Protein AF-A0A1M6T830-F1 (afdb_monomer)

Radius of gyration: 20.54 Å; Cα contacts (8 Å, |Δi|>4): 65; chains: 1; bounding box: 66×22×55 Å

Sequence (99 aa):
MTGQNEGMPLDYSPLALQLVDALLELGTPAHIANAFARVPRHRFLPRIFRGEDRTRYDRDTDPAAWLAAAYTDQPSPPRPTTEALAGWACPPPPPAPPR

Nearest PDB structures (foldseek):
  1tfe-assembly1_A-2  TM=5.498E-01  e=2.548E+00  Thermus thermophilus

Mean predicted aligned error: 15.02 Å

Foldseek 3Di:
DDDPPDDDPPPFDPLLVVQLVVCVVVVHPNVVSVVSSVDQLLVVDDQWAAAPVRDIDHCVPCVPVNSNSSSDPDDGPPDPDPPPDDDPDDPPDDDDDDD

Organism: NCBI:txid758803

Structure (mmCIF, N/CA/C/O backbone):
data_AF-A0A1M6T830-F1
#
_entry.id   AF-A0A1M6T830-F1
#
loop_
_atom_site.group_PDB
_atom_site.id
_atom_site.type_symbol
_atom_site.label_atom_id
_atom_site.label_alt_id
_atom_site.label_comp_id
_atom_site.label_asym_id
_atom_site.label_entity_id
_atom_site.label_seq_id
_atom_site.pdbx_PDB_ins_code
_atom_site.Cartn_x
_atom_site.Cartn_y
_atom_site.Cartn_z
_atom_site.occupancy
_atom_site.B_iso_or_equiv
_atom_site.auth_seq_id
_atom_site.auth_comp_id
_atom_site.auth_asym_id
_atom_site.auth_atom_id
_atom_site.pdbx_PDB_model_num
ATOM 1 N N . MET A 1 1 ? -14.533 2.298 32.149 1.00 35.31 1 MET A N 1
ATOM 2 C CA . MET A 1 1 ? -14.401 1.007 31.441 1.00 35.31 1 MET A CA 1
ATOM 3 C C . MET A 1 1 ? -13.480 1.246 30.259 1.00 35.31 1 MET A C 1
ATOM 5 O O . MET A 1 1 ? -13.935 1.679 29.212 1.00 35.31 1 MET A O 1
ATOM 9 N N . THR A 1 2 ? -12.176 1.098 30.479 1.00 37.53 2 THR A N 1
ATOM 10 C CA . THR A 1 2 ? -11.138 1.420 29.493 1.00 37.53 2 THR A CA 1
ATOM 11 C C . THR A 1 2 ? -10.646 0.095 28.936 1.00 37.53 2 THR A C 1
ATOM 13 O O . THR A 1 2 ? -10.007 -0.669 29.655 1.00 37.53 2 THR A O 1
ATOM 16 N N . GLY A 1 3 ? -11.043 -0.222 27.703 1.00 40.91 3 GLY A N 1
ATOM 17 C CA . GLY A 1 3 ? -10.615 -1.431 27.010 1.00 40.91 3 GLY A CA 1
ATOM 18 C C . GLY A 1 3 ? -9.115 -1.375 26.767 1.00 40.91 3 GLY A C 1
ATOM 19 O O . GLY A 1 3 ? -8.649 -0.652 25.889 1.00 40.91 3 GLY A O 1
ATOM 20 N N . GLN A 1 4 ? -8.376 -2.122 27.578 1.00 44.31 4 GLN A N 1
ATOM 21 C CA . GLN A 1 4 ? -6.990 -2.472 27.334 1.00 44.31 4 GLN A CA 1
ATOM 22 C C . GLN A 1 4 ? -6.972 -3.360 26.087 1.00 44.31 4 GLN A C 1
ATOM 24 O O . GLN A 1 4 ? -7.262 -4.546 26.175 1.00 44.31 4 GLN A O 1
ATOM 29 N N . ASN A 1 5 ? -6.709 -2.789 24.910 1.00 44.50 5 ASN A N 1
ATOM 30 C CA . ASN A 1 5 ? -6.338 -3.610 23.763 1.00 44.50 5 ASN A CA 1
ATOM 31 C C . ASN A 1 5 ? -4.874 -3.987 23.946 1.00 44.50 5 ASN A C 1
ATOM 33 O O . ASN A 1 5 ? -3.965 -3.204 23.675 1.00 44.50 5 ASN A O 1
ATOM 37 N N . GLU A 1 6 ? -4.727 -5.176 24.519 1.00 48.59 6 GLU A N 1
ATOM 38 C CA . GLU A 1 6 ? -3.513 -5.938 24.737 1.00 48.59 6 GLU A CA 1
ATOM 39 C C . GLU A 1 6 ? -2.487 -5.753 23.621 1.00 48.59 6 GLU A C 1
ATOM 41 O O . GLU A 1 6 ? -2.776 -5.873 22.426 1.00 48.59 6 GLU A O 1
ATOM 46 N N . GLY A 1 7 ? -1.260 -5.487 24.063 1.00 44.47 7 GLY A N 1
ATOM 47 C CA . GLY A 1 7 ? -0.083 -5.516 23.226 1.00 44.47 7 GLY A CA 1
ATOM 48 C C . GLY A 1 7 ? 0.059 -6.887 22.584 1.00 44.47 7 GLY A C 1
ATOM 49 O O . GLY A 1 7 ? 0.361 -7.878 23.240 1.00 44.47 7 GLY A O 1
ATOM 50 N N . MET A 1 8 ? -0.116 -6.921 21.275 1.00 44.50 8 MET A N 1
ATOM 51 C CA . MET A 1 8 ? 0.494 -7.936 20.440 1.00 44.50 8 MET A CA 1
ATOM 52 C C . MET A 1 8 ? 1.600 -7.203 19.677 1.00 44.50 8 MET A C 1
ATOM 54 O O . MET A 1 8 ? 1.279 -6.244 18.968 1.00 44.50 8 MET A O 1
ATOM 58 N N . PRO A 1 9 ? 2.885 -7.586 19.820 1.00 49.66 9 PRO A N 1
ATOM 59 C CA . PRO A 1 9 ? 3.927 -7.131 18.916 1.00 49.66 9 PRO A CA 1
ATOM 60 C C . PRO A 1 9 ? 3.652 -7.836 17.594 1.00 49.66 9 PRO A C 1
ATOM 62 O O . PRO A 1 9 ? 4.110 -8.939 17.317 1.00 49.66 9 PRO A O 1
ATOM 65 N N . LEU A 1 10 ? 2.742 -7.260 16.831 1.00 53.94 10 LEU A N 1
ATOM 66 C CA . LEU A 1 10 ? 2.446 -7.743 15.511 1.00 53.94 10 LEU A CA 1
ATOM 67 C C . LEU A 1 10 ? 3.559 -7.187 14.638 1.00 53.94 10 LEU A C 1
ATOM 69 O O . LEU A 1 10 ? 3.635 -5.973 14.450 1.00 53.94 10 LEU A O 1
ATOM 73 N N . ASP A 1 11 ? 4.440 -8.074 14.173 1.00 61.00 11 ASP A N 1
ATOM 74 C CA . ASP A 1 11 ? 5.470 -7.795 13.168 1.00 61.00 11 ASP A CA 1
ATOM 75 C C . ASP A 1 11 ? 4.791 -7.400 11.850 1.00 61.00 11 ASP A C 1
ATOM 77 O O . ASP A 1 11 ? 4.713 -8.150 10.873 1.00 61.00 11 ASP A O 1
ATOM 81 N N . TYR A 1 12 ? 4.198 -6.216 11.853 1.00 68.25 12 TYR A N 1
ATOM 82 C CA . TYR A 1 12 ? 3.547 -5.621 10.715 1.00 68.25 12 TYR A CA 1
ATOM 83 C C . TYR A 1 12 ? 4.602 -4.949 9.857 1.00 68.25 12 TYR A C 1
ATOM 85 O O . TYR A 1 12 ? 5.546 -4.329 10.347 1.00 68.25 12 TYR A O 1
ATOM 93 N N . SER A 1 13 ? 4.421 -5.049 8.542 1.00 71.25 13 SER A N 1
ATOM 94 C CA . SER A 1 13 ? 5.219 -4.250 7.622 1.00 71.25 13 SER A CA 1
ATOM 95 C C . SER A 1 13 ? 5.083 -2.767 8.001 1.00 71.25 13 SER A C 1
ATOM 97 O O . SER A 1 13 ? 3.956 -2.324 8.236 1.00 71.25 13 SER A O 1
ATOM 99 N N . PRO A 1 14 ? 6.174 -1.980 8.000 1.00 79.19 14 PRO A N 1
ATOM 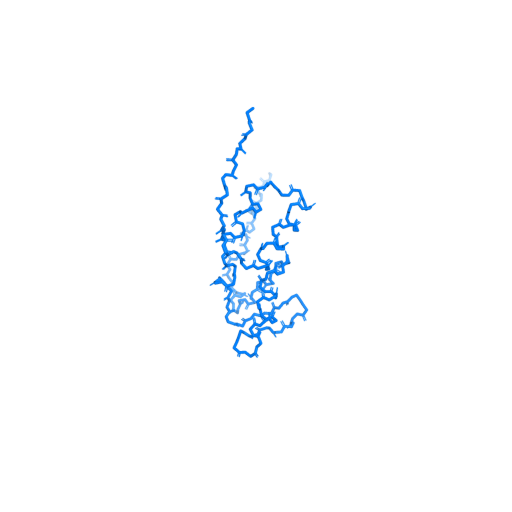100 C CA . PRO A 1 14 ? 6.105 -0.539 8.240 1.00 79.19 14 PRO A CA 1
ATOM 101 C C . PRO A 1 14 ? 5.080 0.177 7.344 1.00 79.19 14 PRO A C 1
ATOM 103 O O . PRO A 1 14 ? 4.424 1.111 7.788 1.00 79.19 14 PRO A O 1
ATOM 106 N N . LEU A 1 15 ? 4.870 -0.311 6.115 1.00 75.25 15 LEU A N 1
ATOM 107 C CA . LEU A 1 15 ? 3.853 0.207 5.189 1.00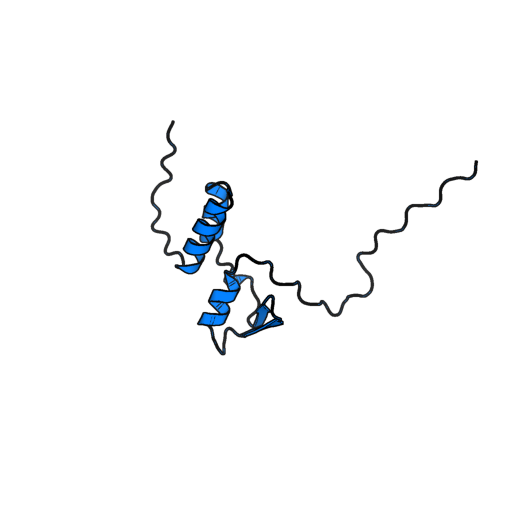 75.25 15 LEU A CA 1
ATOM 108 C C . LEU A 1 15 ? 2.417 -0.085 5.645 1.00 75.25 15 LEU A C 1
ATOM 110 O O . LEU A 1 15 ? 1.515 0.712 5.415 1.00 75.25 15 LEU A O 1
ATOM 114 N N . ALA A 1 16 ? 2.193 -1.224 6.302 1.00 76.75 16 ALA A N 1
ATOM 115 C CA . ALA A 1 16 ? 0.887 -1.558 6.855 1.00 76.75 16 ALA A CA 1
ATOM 116 C C . ALA A 1 16 ? 0.549 -0.658 8.051 1.00 76.75 16 ALA A C 1
ATOM 118 O O . ALA A 1 16 ? -0.603 -0.270 8.196 1.00 76.75 16 ALA A O 1
ATOM 119 N N . LEU A 1 17 ? 1.547 -0.293 8.863 1.00 82.50 17 LEU A N 1
ATOM 120 C CA . LEU A 1 17 ? 1.380 0.665 9.960 1.00 82.50 17 LEU A CA 1
ATOM 121 C C . LEU A 1 17 ? 1.085 2.079 9.442 1.00 82.50 17 LEU A C 1
ATOM 123 O O . LEU A 1 17 ? 0.135 2.694 9.908 1.00 82.50 17 LEU A O 1
ATOM 127 N N . GLN A 1 18 ? 1.807 2.537 8.413 1.00 82.94 18 GLN A N 1
ATOM 128 C CA . GLN A 1 18 ? 1.535 3.832 7.771 1.00 82.94 18 GLN A CA 1
ATOM 129 C C . GLN A 1 18 ? 0.099 3.930 7.232 1.00 82.94 18 GLN A C 1
ATOM 131 O O . GLN A 1 18 ? -0.544 4.965 7.378 1.00 82.94 18 GLN A O 1
ATOM 136 N N . LEU A 1 19 ? -0.431 2.843 6.660 1.00 80.44 19 LEU A N 1
ATOM 137 C CA . LEU A 1 19 ? -1.829 2.785 6.225 1.00 80.44 19 LEU A CA 1
ATOM 138 C C . LEU A 1 19 ? -2.809 2.891 7.406 1.00 80.44 19 LEU A C 1
ATOM 140 O O . LEU A 1 19 ? -3.846 3.538 7.290 1.00 80.44 19 LEU A O 1
ATOM 144 N N . VAL A 1 20 ? -2.507 2.259 8.546 1.00 84.81 20 VAL A N 1
ATOM 145 C CA . VAL A 1 20 ? -3.341 2.397 9.753 1.00 84.81 20 VAL A CA 1
ATOM 146 C C . VAL A 1 20 ? -3.370 3.844 10.226 1.00 84.81 20 VAL A C 1
ATOM 148 O O . VAL A 1 20 ? -4.457 4.351 10.499 1.00 84.81 20 VAL A O 1
ATOM 151 N N . ASP A 1 21 ? -2.216 4.509 10.276 1.00 86.88 21 ASP A N 1
ATOM 152 C CA . ASP A 1 21 ? -2.120 5.910 10.690 1.00 86.88 21 ASP A CA 1
ATOM 153 C C . ASP A 1 21 ? -2.960 6.814 9.772 1.00 86.88 21 ASP A C 1
ATOM 155 O O . ASP A 1 21 ? -3.808 7.565 10.257 1.00 86.88 21 ASP A O 1
ATOM 159 N N . ALA A 1 22 ? -2.836 6.653 8.45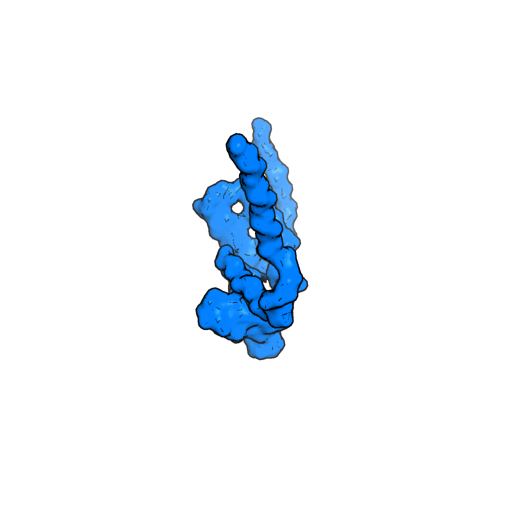0 1.00 85.31 22 ALA A N 1
ATOM 160 C CA . ALA A 1 22 ? -3.633 7.399 7.473 1.00 85.31 22 ALA A CA 1
ATOM 161 C C . ALA A 1 22 ? -5.150 7.170 7.641 1.00 85.31 22 ALA A C 1
ATOM 163 O O . ALA A 1 22 ? -5.948 8.109 7.600 1.00 85.31 22 ALA A O 1
ATOM 164 N N . LEU A 1 23 ? -5.578 5.926 7.888 1.00 84.19 23 LEU A N 1
ATOM 165 C CA . LEU A 1 23 ? -6.991 5.605 8.114 1.00 84.19 23 LEU A CA 1
ATOM 166 C C . LEU A 1 23 ? -7.535 6.236 9.403 1.00 84.19 23 LEU A C 1
ATOM 168 O O . LEU A 1 23 ? -8.693 6.665 9.428 1.00 84.19 23 LEU A O 1
ATOM 172 N N . LEU A 1 24 ? -6.725 6.293 10.463 1.00 88.12 24 LEU A N 1
ATOM 173 C CA . LEU A 1 24 ? -7.088 6.949 11.720 1.00 88.12 24 LEU A CA 1
ATOM 174 C C . LEU A 1 24 ? -7.230 8.466 11.540 1.00 88.12 24 LEU A C 1
ATOM 176 O O . LEU A 1 24 ? -8.198 9.038 12.041 1.00 88.12 24 LEU A O 1
ATOM 180 N N . GLU A 1 25 ? -6.330 9.101 10.784 1.00 90.06 25 GLU A N 1
ATOM 181 C CA . GLU A 1 25 ? -6.418 10.529 10.437 1.00 90.06 25 GLU A CA 1
ATOM 182 C C . GLU A 1 25 ? -7.690 10.859 9.639 1.00 90.06 25 GLU A C 1
ATOM 184 O O . GLU A 1 25 ? -8.302 11.908 9.843 1.00 90.06 25 GLU A O 1
ATOM 189 N N . LEU A 1 26 ? -8.152 9.931 8.796 1.00 88.38 26 LEU A N 1
ATOM 190 C CA . LEU A 1 26 ? -9.415 10.037 8.056 1.00 88.38 26 LEU A CA 1
ATOM 191 C C . LEU A 1 26 ? -10.670 9.788 8.918 1.00 88.38 26 LEU A C 1
ATOM 193 O O . LEU A 1 26 ? -11.790 9.845 8.408 1.00 88.38 26 LEU A O 1
ATOM 197 N N . GLY A 1 27 ? -10.515 9.508 10.216 1.00 89.00 27 GLY A N 1
ATOM 198 C CA . GLY A 1 27 ? -11.625 9.265 11.142 1.00 89.00 27 GLY A CA 1
ATOM 199 C C . GLY A 1 27 ? -12.173 7.835 11.111 1.00 89.00 27 GLY A C 1
ATOM 200 O O . GLY A 1 27 ? -13.265 7.579 11.627 1.00 89.00 27 GLY A O 1
ATOM 201 N N . THR A 1 28 ? -11.436 6.885 10.529 1.00 86.88 28 THR A N 1
ATOM 202 C CA . THR A 1 28 ? -11.823 5.469 10.542 1.00 86.88 28 THR A CA 1
ATOM 203 C C . THR A 1 28 ? -11.791 4.932 11.979 1.00 86.88 28 THR A C 1
ATOM 205 O O . THR A 1 28 ? -10.808 5.144 12.692 1.00 86.88 28 THR A O 1
ATOM 208 N N . PRO A 1 29 ? -12.815 4.185 12.437 1.00 89.50 29 PRO A N 1
ATOM 209 C CA . PRO A 1 29 ? -12.795 3.570 13.760 1.00 89.50 29 PRO A CA 1
ATOM 210 C C . PRO A 1 29 ? -11.557 2.691 13.972 1.00 89.50 29 PRO A C 1
ATOM 212 O O . PRO A 1 29 ? -11.241 1.844 13.136 1.00 89.50 29 PRO A O 1
ATOM 215 N N . ALA A 1 30 ? -10.896 2.823 15.126 1.00 85.31 30 ALA A N 1
ATOM 216 C CA . ALA A 1 30 ? -9.604 2.177 15.378 1.00 85.31 30 ALA A CA 1
ATOM 217 C C . ALA A 1 30 ? -9.616 0.648 15.205 1.00 85.31 30 ALA A C 1
ATOM 219 O O . ALA A 1 30 ? -8.654 0.068 14.713 1.00 85.31 30 ALA A O 1
ATOM 220 N N . HIS A 1 31 ? -10.717 -0.021 15.557 1.00 83.88 31 HIS A N 1
ATOM 221 C CA . HIS A 1 31 ? -10.850 -1.468 15.361 1.00 83.88 31 HIS A CA 1
ATOM 222 C C . HIS A 1 31 ? -10.893 -1.871 13.874 1.00 83.88 31 HIS A C 1
ATOM 224 O O . HIS A 1 31 ? -10.433 -2.958 13.534 1.00 83.88 31 HIS A O 1
ATOM 230 N N . ILE A 1 32 ? -11.402 -0.996 12.997 1.00 81.06 32 ILE A N 1
ATOM 231 C CA . ILE A 1 32 ? -11.399 -1.183 11.541 1.00 81.06 32 ILE A CA 1
ATOM 232 C C . ILE A 1 32 ? -10.005 -0.882 10.993 1.00 81.06 32 ILE A C 1
ATOM 234 O O . ILE A 1 32 ? -9.454 -1.720 10.287 1.00 81.06 32 ILE A O 1
ATOM 238 N N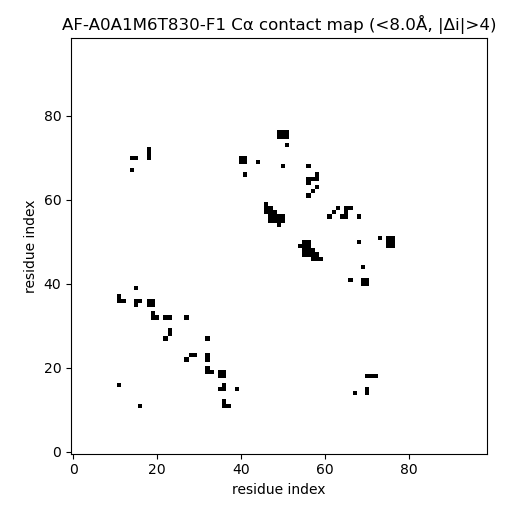 . ALA A 1 33 ? -9.397 0.250 11.365 1.00 83.81 33 ALA A N 1
ATOM 239 C CA . ALA A 1 33 ? -8.049 0.613 10.918 1.00 83.81 33 ALA A CA 1
ATOM 240 C C . ALA A 1 33 ? -7.023 -0.478 11.283 1.00 83.81 33 ALA A C 1
ATOM 242 O O . ALA A 1 33 ? -6.326 -1.001 10.418 1.00 83.81 33 ALA A O 1
ATOM 243 N N . ASN A 1 34 ? -7.035 -0.955 12.530 1.00 83.62 34 ASN A N 1
ATOM 244 C CA . ASN A 1 34 ? -6.149 -2.029 12.991 1.00 83.62 34 ASN A CA 1
ATOM 245 C C . ASN A 1 34 ? -6.370 -3.372 12.271 1.00 83.62 34 ASN A C 1
ATOM 247 O O . ASN A 1 34 ? -5.459 -4.201 12.219 1.00 83.62 34 ASN A O 1
ATOM 251 N N . ALA A 1 35 ? -7.556 -3.616 11.701 1.00 83.88 35 ALA A N 1
ATOM 252 C CA . ALA A 1 35 ? -7.788 -4.811 10.896 1.00 83.88 35 ALA A CA 1
ATOM 253 C C . ALA A 1 35 ? -6.958 -4.786 9.601 1.00 83.88 35 ALA A C 1
ATOM 255 O O . ALA A 1 35 ? -6.491 -5.837 9.166 1.00 83.88 35 ALA A O 1
ATOM 256 N N . PHE A 1 36 ? -6.692 -3.608 9.027 1.00 75.88 36 PHE A N 1
ATOM 257 C CA . PHE A 1 36 ? -5.881 -3.483 7.813 1.00 75.88 36 PHE A CA 1
ATOM 258 C C . PHE A 1 36 ? -4.410 -3.840 8.035 1.00 75.88 36 PHE A C 1
ATOM 260 O O . PHE A 1 36 ? -3.806 -4.436 7.146 1.00 75.88 36 PHE A O 1
ATOM 267 N N . ALA A 1 37 ? -3.851 -3.607 9.228 1.00 75.94 37 ALA A N 1
ATOM 268 C CA . ALA A 1 37 ? -2.503 -4.083 9.553 1.00 75.94 37 ALA A CA 1
ATOM 269 C C . ALA A 1 37 ? -2.395 -5.619 9.519 1.00 75.94 37 ALA A C 1
ATOM 271 O O . ALA A 1 37 ? -1.361 -6.174 9.147 1.00 75.94 37 ALA A O 1
ATOM 272 N N . ARG A 1 38 ? -3.487 -6.322 9.855 1.00 76.94 38 ARG A N 1
ATOM 273 C CA . ARG A 1 38 ? -3.565 -7.794 9.847 1.00 76.94 38 ARG A CA 1
ATOM 274 C C . ARG A 1 38 ? -3.717 -8.384 8.454 1.00 76.94 38 ARG A C 1
ATOM 276 O O . ARG A 1 38 ? -3.447 -9.571 8.278 1.00 76.94 38 ARG A O 1
ATOM 283 N N . VAL A 1 39 ? -4.163 -7.595 7.480 1.00 72.88 39 VAL A N 1
ATOM 284 C CA . VAL A 1 39 ? -4.392 -8.069 6.118 1.00 72.88 39 VAL A CA 1
ATOM 285 C C . VAL A 1 39 ? -3.152 -7.768 5.276 1.00 72.88 39 VAL A C 1
ATOM 287 O O . VAL A 1 39 ? -2.891 -6.611 4.942 1.00 72.88 39 VAL A O 1
ATOM 290 N N . PRO A 1 40 ? -2.379 -8.786 4.859 1.00 72.56 40 PRO A N 1
ATOM 291 C CA . PRO A 1 40 ? -1.276 -8.582 3.933 1.00 72.56 40 PRO A CA 1
ATOM 292 C C . PRO A 1 40 ? -1.841 -8.280 2.536 1.00 72.56 40 PRO A C 1
ATOM 294 O O . PRO A 1 40 ? -1.921 -9.173 1.695 1.00 72.56 40 PRO A O 1
ATOM 297 N N . ARG A 1 41 ? -2.253 -7.027 2.278 1.00 74.44 41 ARG A N 1
ATOM 298 C CA . ARG A 1 41 ? -2.885 -6.562 1.022 1.00 74.44 41 ARG A CA 1
ATOM 299 C C . ARG A 1 41 ? -2.107 -7.007 -0.219 1.00 74.44 41 ARG A C 1
ATOM 301 O O . ARG A 1 41 ? -2.687 -7.442 -1.210 1.00 74.44 41 ARG A O 1
ATOM 308 N N . HIS A 1 42 ? -0.783 -7.034 -0.110 1.00 77.31 42 HIS A N 1
ATOM 309 C CA . HIS A 1 42 ? 0.130 -7.527 -1.134 1.00 77.31 42 HIS A CA 1
ATOM 310 C C . HIS A 1 42 ? -0.064 -9.009 -1.536 1.00 77.31 42 HIS A C 1
ATOM 312 O O . HIS A 1 42 ? 0.398 -9.423 -2.597 1.00 77.31 42 HIS A O 1
ATOM 318 N N . ARG A 1 43 ? -0.724 -9.851 -0.733 1.00 79.12 43 ARG A N 1
ATOM 319 C CA . ARG A 1 43 ? -1.042 -11.244 -1.108 1.00 79.12 43 ARG A CA 1
ATOM 320 C C . ARG A 1 43 ? -2.246 -11.363 -2.036 1.00 79.12 43 ARG A C 1
ATOM 322 O O . ARG A 1 43 ? -2.381 -12.382 -2.702 1.00 79.12 43 ARG A O 1
ATOM 329 N N . PHE A 1 44 ? -3.084 -10.334 -2.094 1.00 78.38 44 PHE A N 1
ATOM 330 C CA . PHE A 1 44 ? -4.298 -10.313 -2.911 1.00 78.38 44 PHE A CA 1
ATOM 331 C C . PHE A 1 44 ? -4.104 -9.585 -4.244 1.00 78.38 44 PHE A C 1
ATOM 333 O O . PHE A 1 44 ? -5.004 -9.575 -5.079 1.00 78.38 44 PHE A O 1
ATOM 340 N N . LEU A 1 45 ? -2.929 -8.987 -4.458 1.00 80.31 45 LEU A N 1
ATOM 341 C CA . LEU A 1 45 ? -2.591 -8.309 -5.700 1.00 80.31 45 LEU A CA 1
ATOM 342 C C . LEU A 1 45 ? -1.860 -9.247 -6.665 1.00 80.31 45 LEU A C 1
ATOM 344 O O . LEU A 1 45 ? -1.043 -10.072 -6.238 1.00 80.31 45 LEU A O 1
ATOM 348 N N . PRO A 1 46 ? -2.110 -9.110 -7.978 1.00 84.50 46 PRO A N 1
ATOM 349 C CA . PRO A 1 46 ? -1.354 -9.840 -8.979 1.00 84.50 46 PRO A CA 1
ATOM 350 C C . PRO A 1 46 ? 0.120 -9.417 -8.948 1.00 84.50 46 PRO A C 1
ATOM 352 O O . PRO A 1 46 ? 0.469 -8.306 -8.544 1.00 84.50 46 PRO A O 1
ATOM 355 N N . ARG A 1 47 ? 0.991 -10.303 -9.446 1.00 85.25 47 ARG A N 1
ATOM 356 C CA . ARG A 1 47 ? 2.437 -10.037 -9.583 1.00 85.25 47 ARG A CA 1
ATOM 357 C C . ARG A 1 47 ? 2.732 -8.737 -10.326 1.00 85.25 47 ARG A C 1
ATOM 359 O O . ARG A 1 47 ? 3.726 -8.082 -10.046 1.00 85.25 47 ARG A O 1
ATOM 366 N N . ILE A 1 48 ? 1.850 -8.377 -11.253 1.00 86.50 48 ILE A N 1
ATOM 367 C CA . ILE A 1 48 ? 1.947 -7.182 -12.075 1.00 86.50 48 ILE A CA 1
ATOM 368 C C . ILE A 1 48 ? 0.601 -6.469 -12.020 1.00 86.50 48 ILE A C 1
ATOM 370 O O . ILE A 1 48 ? -0.423 -7.069 -12.356 1.00 86.50 48 ILE A O 1
ATOM 374 N N . PHE A 1 49 ? 0.598 -5.197 -11.631 1.00 81.00 49 PHE A N 1
ATOM 375 C CA . PHE A 1 49 ? -0.588 -4.342 -11.696 1.00 81.00 49 PHE A CA 1
ATOM 376 C C . PHE A 1 49 ? -0.231 -2.948 -12.211 1.00 81.00 49 PHE A C 1
ATOM 378 O O . PHE A 1 49 ? 0.941 -2.593 -12.343 1.00 81.00 49 PHE A O 1
ATOM 385 N N . ARG A 1 50 ? -1.258 -2.171 -12.561 1.00 81.75 50 ARG A N 1
ATOM 386 C CA . ARG A 1 50 ? -1.108 -0.761 -12.923 1.00 81.75 50 ARG A CA 1
ATOM 387 C C . ARG A 1 50 ? -1.621 0.103 -11.780 1.00 81.75 50 ARG A C 1
ATOM 389 O O . ARG A 1 50 ? -2.738 -0.123 -11.319 1.00 81.75 50 ARG A O 1
ATOM 396 N N . GLY A 1 51 ? -0.803 1.053 -11.337 1.00 75.00 51 GLY A N 1
ATOM 397 C CA . GLY A 1 51 ? -1.241 2.114 -10.434 1.00 75.00 51 GLY A CA 1
ATOM 398 C C . GLY A 1 51 ? -2.137 3.130 -11.146 1.00 75.00 51 GLY A C 1
ATOM 399 O O . GLY A 1 51 ? -2.449 2.976 -12.330 1.00 75.00 51 GLY A O 1
ATOM 400 N N . GLU A 1 52 ? -2.523 4.172 -10.418 1.00 70.81 52 GLU A N 1
ATOM 401 C CA . GLU A 1 52 ? -3.390 5.260 -10.892 1.00 70.81 52 GLU A CA 1
ATOM 402 C C . GLU A 1 52 ? -2.872 5.899 -12.192 1.00 70.81 52 GLU A C 1
ATOM 404 O O . GLU A 1 52 ? -3.575 5.915 -13.204 1.00 70.81 52 GLU A O 1
ATOM 409 N N . ASP A 1 53 ? -1.588 6.263 -12.219 1.00 78.00 53 ASP A N 1
ATOM 410 C CA . ASP A 1 53 ? -0.914 6.890 -13.368 1.00 78.00 53 ASP A CA 1
ATOM 411 C C . ASP A 1 53 ? -0.687 5.937 -14.553 1.00 78.00 53 ASP A C 1
ATOM 413 O O . ASP A 1 53 ? 0.075 6.215 -15.479 1.00 78.00 53 ASP A O 1
ATOM 417 N N . ARG A 1 54 ? -1.311 4.752 -14.524 1.00 77.06 54 ARG A N 1
ATOM 418 C CA . ARG A 1 54 ? -1.096 3.631 -15.453 1.00 77.06 54 ARG A CA 1
ATOM 419 C C . ARG A 1 54 ? 0.331 3.084 -15.429 1.00 77.06 54 ARG A C 1
ATOM 421 O O . ARG A 1 54 ? 0.635 2.190 -16.235 1.00 77.06 54 ARG A O 1
ATOM 428 N N . THR A 1 55 ? 1.155 3.558 -14.495 1.00 83.50 55 THR A N 1
ATOM 429 C CA . THR A 1 55 ? 2.481 3.037 -14.176 1.00 83.50 55 THR A CA 1
ATOM 430 C C . THR A 1 55 ? 2.360 1.562 -13.849 1.00 83.50 55 THR A C 1
ATOM 432 O O . THR A 1 55 ? 1.555 1.151 -13.012 1.00 83.50 55 THR A O 1
ATOM 435 N N . ARG A 1 56 ? 3.124 0.747 -14.571 1.00 86.12 56 ARG A N 1
ATOM 436 C CA . ARG A 1 56 ? 3.168 -0.698 -14.373 1.00 86.12 56 ARG A CA 1
ATOM 437 C C . ARG A 1 56 ? 4.151 -0.998 -13.250 1.00 86.12 56 ARG A C 1
ATOM 439 O O . ARG A 1 56 ? 5.323 -0.669 -13.377 1.00 86.12 56 ARG A O 1
ATOM 446 N N . TYR A 1 57 ? 3.677 -1.682 -12.219 1.00 86.81 57 TYR A N 1
ATOM 447 C CA . TYR A 1 57 ? 4.505 -2.206 -11.141 1.00 86.81 57 TYR A CA 1
ATOM 448 C C . TYR A 1 57 ? 4.646 -3.715 -11.300 1.00 86.81 57 TYR A C 1
ATOM 450 O O . TYR A 1 57 ? 3.654 -4.407 -11.542 1.00 86.81 57 TYR A O 1
ATOM 458 N N . ASP A 1 58 ? 5.867 -4.222 -11.158 1.00 88.56 58 ASP A N 1
ATOM 459 C CA . ASP A 1 58 ? 6.205 -5.635 -11.310 1.00 88.56 58 ASP A CA 1
ATOM 460 C C . ASP A 1 58 ? 6.987 -6.110 -10.083 1.00 88.56 58 ASP A C 1
ATOM 462 O O . ASP A 1 58 ? 8.066 -5.593 -9.794 1.00 88.56 58 ASP A O 1
ATOM 466 N N . ARG A 1 59 ? 6.434 -7.096 -9.369 1.00 87.81 59 ARG A N 1
ATOM 467 C CA . ARG A 1 59 ? 7.032 -7.645 -8.148 1.00 87.81 59 ARG A CA 1
ATOM 468 C C . ARG A 1 59 ? 8.417 -8.245 -8.388 1.00 87.81 59 ARG A C 1
ATOM 470 O O . ARG A 1 59 ? 9.239 -8.206 -7.480 1.00 87.81 59 ARG A O 1
ATOM 477 N N . ASP A 1 60 ? 8.652 -8.830 -9.558 1.00 90.44 60 ASP A N 1
ATOM 478 C CA . ASP A 1 60 ? 9.884 -9.564 -9.845 1.00 90.44 60 ASP A CA 1
ATOM 479 C C . ASP A 1 60 ? 11.003 -8.613 -10.325 1.00 90.44 60 ASP A C 1
ATOM 481 O O . ASP A 1 60 ? 12.182 -8.909 -10.143 1.00 90.44 60 ASP A O 1
ATOM 485 N N . THR A 1 61 ? 10.646 -7.450 -10.890 1.00 90.69 61 THR A N 1
ATOM 486 C CA . THR A 1 61 ? 11.612 -6.442 -11.379 1.00 90.69 61 THR A CA 1
ATOM 487 C C . THR A 1 61 ? 11.944 -5.380 -10.327 1.00 90.69 61 THR A C 1
ATOM 489 O O . THR A 1 61 ? 13.108 -5.027 -10.166 1.00 90.69 61 THR A O 1
ATOM 492 N N . ASP A 1 62 ? 10.936 -4.874 -9.610 1.00 88.81 62 ASP A N 1
ATOM 493 C CA . ASP A 1 62 ? 11.101 -3.890 -8.534 1.00 88.81 62 ASP A CA 1
ATOM 494 C C . ASP A 1 62 ? 10.131 -4.208 -7.378 1.00 88.81 62 ASP A C 1
ATOM 496 O O . ASP A 1 62 ? 9.027 -3.650 -7.291 1.00 88.81 62 ASP A O 1
ATOM 500 N N . PRO A 1 63 ? 10.513 -5.135 -6.478 1.00 86.94 63 PRO A N 1
ATOM 501 C CA . PRO A 1 63 ? 9.650 -5.568 -5.384 1.00 86.94 63 PRO A CA 1
ATOM 502 C C . PRO A 1 63 ? 9.330 -4.438 -4.402 1.00 86.94 63 PRO A C 1
ATOM 504 O O . PRO A 1 63 ? 8.263 -4.463 -3.787 1.00 86.94 63 PRO A O 1
ATOM 507 N N . ALA A 1 64 ? 10.222 -3.453 -4.250 1.00 85.88 64 ALA A N 1
ATOM 508 C CA . ALA A 1 64 ? 10.042 -2.346 -3.320 1.00 85.88 64 ALA A CA 1
ATOM 509 C C . ALA A 1 64 ? 8.989 -1.358 -3.837 1.00 85.88 64 ALA A C 1
ATOM 511 O O . ALA A 1 64 ? 8.029 -1.070 -3.120 1.00 85.88 64 ALA A O 1
ATOM 512 N N . ALA A 1 65 ? 9.106 -0.904 -5.089 1.00 84.88 65 ALA A N 1
ATOM 513 C CA . ALA A 1 65 ? 8.109 -0.023 -5.697 1.00 84.88 65 ALA A CA 1
ATOM 514 C C . ALA A 1 65 ? 6.751 -0.722 -5.846 1.00 84.88 65 ALA A C 1
ATOM 516 O O . ALA A 1 65 ? 5.707 -0.121 -5.588 1.00 84.88 65 ALA A O 1
ATOM 517 N N . TRP A 1 66 ? 6.757 -2.013 -6.195 1.00 88.44 66 TRP A N 1
ATOM 518 C CA . TRP A 1 66 ? 5.544 -2.826 -6.248 1.00 88.44 66 TRP A CA 1
ATOM 519 C C . TRP A 1 66 ? 4.853 -2.920 -4.880 1.00 88.44 66 TRP A C 1
ATOM 521 O O . TRP A 1 66 ? 3.632 -2.778 -4.798 1.00 88.44 66 TRP A O 1
ATOM 531 N N . LEU A 1 67 ? 5.616 -3.117 -3.797 1.00 84.62 67 LEU A N 1
ATOM 532 C CA . LEU A 1 67 ? 5.064 -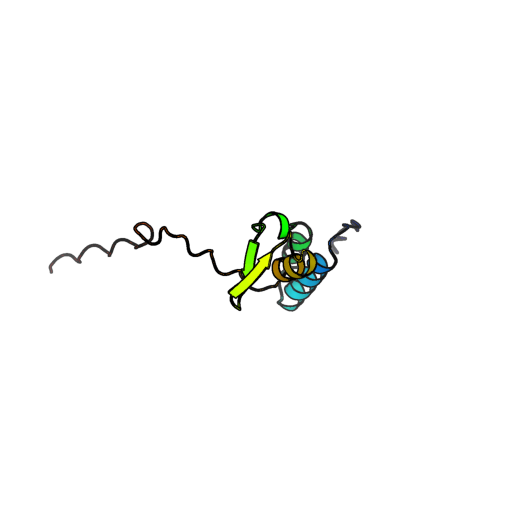3.189 -2.444 1.00 84.62 67 LEU A CA 1
ATOM 533 C C . LEU A 1 67 ? 4.564 -1.822 -1.963 1.00 84.62 67 LEU A C 1
ATOM 535 O O . LEU A 1 67 ? 3.503 -1.760 -1.353 1.00 84.62 67 LEU A O 1
ATOM 539 N N . ALA A 1 68 ? 5.269 -0.731 -2.265 1.00 83.25 68 ALA A N 1
ATOM 540 C CA . ALA A 1 68 ? 4.817 0.618 -1.927 1.00 83.25 68 ALA A CA 1
ATOM 541 C C . ALA A 1 68 ? 3.475 0.942 -2.607 1.00 83.25 68 ALA A C 1
ATOM 543 O O . ALA A 1 68 ? 2.520 1.341 -1.943 1.00 83.25 68 ALA A O 1
ATOM 544 N N . ALA A 1 69 ? 3.363 0.657 -3.908 1.00 81.81 69 ALA A N 1
ATOM 545 C CA . ALA A 1 69 ? 2.127 0.849 -4.664 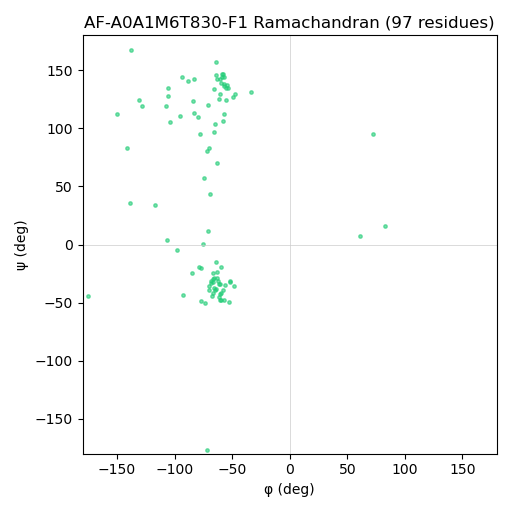1.00 81.81 69 ALA A CA 1
ATOM 546 C C . ALA A 1 69 ? 0.985 -0.074 -4.191 1.00 81.81 69 ALA A C 1
ATOM 548 O O . ALA A 1 69 ? -0.189 0.279 -4.290 1.00 81.81 69 ALA A O 1
ATOM 549 N N . ALA A 1 70 ? 1.304 -1.256 -3.651 1.00 80.56 70 ALA A N 1
ATOM 550 C CA . ALA A 1 70 ? 0.314 -2.178 -3.094 1.00 80.56 70 ALA A CA 1
ATOM 551 C C . ALA A 1 70 ? -0.384 -1.641 -1.833 1.00 80.56 70 ALA A C 1
ATOM 553 O O . ALA A 1 70 ? -1.489 -2.088 -1.516 1.00 80.56 70 ALA A O 1
ATOM 554 N N . TYR A 1 71 ? 0.260 -0.721 -1.111 1.00 77.12 71 TYR A N 1
ATOM 555 C CA . TYR A 1 71 ? -0.238 -0.144 0.138 1.00 77.12 71 TYR A CA 1
ATOM 556 C C . TYR A 1 71 ? -0.739 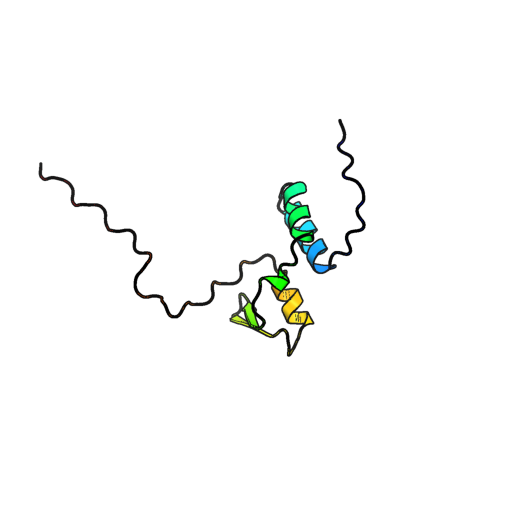1.298 -0.006 1.00 77.12 71 TYR A C 1
ATOM 558 O O . TYR A 1 71 ? -1.181 1.868 0.984 1.00 77.12 71 TYR A O 1
ATOM 566 N N . THR A 1 72 ? -0.754 1.870 -1.214 1.00 74.31 72 THR A N 1
ATOM 567 C CA . THR A 1 72 ? -1.353 3.189 -1.463 1.00 74.31 72 THR A CA 1
ATOM 568 C C . THR A 1 72 ? -2.855 3.200 -1.130 1.00 74.31 72 THR A C 1
ATOM 570 O O . THR A 1 72 ? -3.581 2.233 -1.399 1.00 74.31 72 THR A O 1
ATOM 573 N N . ASP A 1 73 ? -3.332 4.311 -0.563 1.00 58.34 73 ASP A N 1
ATOM 574 C CA . ASP A 1 73 ? -4.730 4.528 -0.146 1.00 58.34 73 ASP A CA 1
ATOM 575 C C . ASP A 1 73 ? -5.745 4.519 -1.291 1.00 58.34 73 ASP A C 1
ATOM 577 O O . ASP A 1 73 ? -6.950 4.395 -1.074 1.00 58.34 73 ASP A O 1
ATOM 581 N N . GLN A 1 74 ? -5.279 4.625 -2.531 1.00 61.78 74 GLN A N 1
ATOM 582 C CA . GLN A 1 74 ? -6.163 4.744 -3.674 1.00 61.78 74 GLN A CA 1
ATOM 583 C C . GLN A 1 74 ? -6.564 3.376 -4.243 1.00 61.78 74 GLN A C 1
ATOM 585 O O . GLN A 1 74 ? -5.744 2.447 -4.310 1.00 61.78 74 GLN A O 1
ATOM 590 N N . PRO A 1 75 ? -7.835 3.215 -4.653 1.00 56.91 75 PRO A N 1
ATOM 591 C CA . PRO A 1 75 ? -8.299 1.987 -5.272 1.00 56.91 75 PRO A CA 1
ATOM 592 C C . PRO A 1 75 ? -7.515 1.752 -6.563 1.00 56.91 75 PRO A C 1
ATOM 594 O O . PRO A 1 75 ? -7.488 2.598 -7.454 1.00 56.91 75 PRO A O 1
ATOM 597 N N . SER A 1 76 ? -6.887 0.581 -6.688 1.00 56.97 76 SER A N 1
ATOM 598 C CA . SER A 1 76 ? -6.320 0.188 -7.975 1.00 56.97 76 SER A CA 1
ATOM 599 C C . SER A 1 76 ? -7.463 0.118 -8.988 1.00 56.97 76 SER A C 1
ATOM 601 O O . SER A 1 76 ? -8.481 -0.520 -8.689 1.00 56.97 76 SER A O 1
ATOM 603 N N . PRO A 1 77 ? -7.335 0.753 -10.167 1.00 54.88 77 PRO A N 1
ATOM 604 C CA . PRO A 1 77 ? -8.385 0.688 -11.165 1.00 54.88 77 PRO A CA 1
ATOM 605 C C . PRO A 1 77 ? -8.651 -0.786 -11.488 1.00 54.88 77 PRO A C 1
ATOM 607 O O . PRO A 1 77 ? -7.692 -1.562 -11.621 1.00 54.88 77 PRO A O 1
ATOM 610 N N . PRO A 1 78 ? -9.927 -1.207 -11.587 1.00 51.09 78 PRO A N 1
ATOM 611 C CA . PRO A 1 78 ? -10.236 -2.575 -11.955 1.00 51.09 78 PRO A CA 1
ATOM 612 C C . PRO A 1 78 ? -9.508 -2.892 -13.259 1.00 51.09 78 PRO A C 1
ATOM 614 O O . PRO A 1 78 ? -9.492 -2.086 -14.195 1.00 51.09 78 PRO A O 1
ATOM 617 N N . ARG A 1 79 ? -8.872 -4.068 -13.313 1.00 51.81 79 ARG A N 1
ATOM 618 C CA . ARG A 1 79 ? -8.314 -4.589 -14.561 1.00 51.81 79 ARG A CA 1
ATOM 619 C C . ARG A 1 79 ? -9.425 -4.480 -15.612 1.00 51.81 79 ARG A C 1
ATOM 621 O O . ARG A 1 79 ? -10.517 -4.981 -15.334 1.00 51.81 79 ARG A O 1
ATOM 628 N N . PRO A 1 80 ? -9.194 -3.849 -16.781 1.00 48.81 80 PRO A N 1
ATOM 629 C CA . PRO A 1 80 ? -10.160 -3.922 -17.862 1.00 48.81 80 PRO A CA 1
ATOM 630 C C . PRO A 1 80 ? -10.319 -5.405 -18.170 1.00 48.81 80 PRO A C 1
ATOM 632 O O . PRO A 1 80 ? -9.396 -6.069 -18.648 1.00 48.81 80 PRO A O 1
ATOM 635 N N . THR A 1 81 ? -11.457 -5.950 -17.761 1.00 45.75 81 THR A N 1
ATOM 636 C CA . THR A 1 81 ? -11.819 -7.307 -18.116 1.00 45.75 81 THR A CA 1
ATOM 637 C C . THR A 1 81 ? -12.133 -7.207 -19.596 1.00 45.75 81 THR A C 1
ATOM 639 O O . THR A 1 81 ? -13.004 -6.429 -19.987 1.00 45.75 81 THR A O 1
ATOM 642 N N . THR A 1 82 ? -11.417 -7.945 -20.438 1.00 48.53 82 THR A N 1
ATOM 643 C CA . THR A 1 82 ? -11.776 -8.136 -21.853 1.00 48.53 82 THR A CA 1
ATOM 644 C C . THR A 1 82 ? -13.045 -9.004 -21.959 1.00 48.53 82 THR A C 1
ATOM 646 O O . THR A 1 82 ? -13.120 -9.923 -22.756 1.00 48.53 82 THR A O 1
ATOM 649 N N . GLU A 1 83 ? -14.035 -8.726 -21.110 1.00 46.19 83 GLU A N 1
ATOM 650 C CA . GLU A 1 83 ? -15.390 -9.277 -21.073 1.00 46.19 83 GLU A CA 1
ATOM 651 C C . GLU A 1 83 ? -16.373 -8.132 -20.768 1.00 46.19 83 GLU A C 1
ATOM 653 O O . GLU A 1 83 ? -17.378 -8.289 -20.084 1.00 46.19 83 GLU A O 1
ATOM 658 N N . ALA A 1 84 ? -16.095 -6.934 -21.292 1.00 46.59 84 ALA A N 1
ATOM 659 C CA . ALA A 1 84 ? -17.102 -5.889 -21.440 1.00 46.59 84 ALA A CA 1
ATOM 660 C C . ALA A 1 84 ? -18.039 -6.228 -22.615 1.00 46.59 84 ALA A C 1
ATOM 662 O O . ALA A 1 84 ? -18.154 -5.474 -23.577 1.00 46.59 84 ALA A O 1
ATOM 663 N N . LEU A 1 85 ? -18.685 -7.393 -22.555 1.00 48.06 85 LEU A N 1
ATOM 664 C CA . LEU A 1 85 ? -19.812 -7.752 -23.405 1.00 48.06 85 LEU A CA 1
ATOM 665 C C . LEU A 1 85 ? -20.709 -8.713 -22.622 1.00 48.06 85 LEU A C 1
ATOM 667 O O . LEU A 1 85 ? -20.332 -9.843 -22.349 1.00 48.06 85 LEU A O 1
ATOM 671 N N . ALA A 1 86 ? -21.903 -8.212 -22.297 1.00 47.50 86 ALA A N 1
ATOM 672 C CA . ALA A 1 86 ? -23.025 -8.898 -21.657 1.00 47.50 86 ALA A CA 1
ATOM 673 C C . ALA A 1 86 ? -22.864 -9.235 -20.162 1.00 47.50 86 ALA A C 1
ATOM 675 O O . ALA A 1 86 ? -22.396 -10.300 -19.784 1.00 47.50 86 ALA A O 1
ATOM 676 N N . GLY A 1 87 ? -23.380 -8.368 -19.287 1.00 45.84 87 GLY A N 1
ATOM 677 C CA . GLY A 1 87 ? -23.667 -8.817 -17.923 1.00 45.84 87 GLY A CA 1
ATOM 678 C C . GLY A 1 87 ? -24.364 -7.811 -17.024 1.00 45.84 87 GLY A C 1
ATOM 679 O O . GLY A 1 87 ? -25.289 -8.186 -16.316 1.00 45.84 87 GLY A O 1
ATOM 680 N N . TRP A 1 88 ? -23.945 -6.545 -17.022 1.00 42.62 88 TRP A N 1
ATOM 681 C CA . TRP A 1 88 ? -24.386 -5.580 -15.998 1.00 42.62 88 TRP A CA 1
ATOM 682 C C . TRP A 1 88 ? -25.185 -4.400 -16.562 1.00 42.62 88 TRP A C 1
ATOM 684 O O . TRP A 1 88 ? -25.109 -3.284 -16.056 1.00 42.62 88 TRP A O 1
ATOM 694 N N . ALA A 1 89 ? -25.976 -4.629 -17.610 1.00 43.81 89 ALA A N 1
ATOM 695 C CA . ALA A 1 89 ? -27.082 -3.724 -17.887 1.00 43.81 89 ALA A CA 1
ATOM 696 C C . ALA A 1 89 ? -28.250 -4.166 -17.000 1.00 43.81 89 ALA A C 1
ATOM 698 O O . ALA A 1 89 ? -28.787 -5.257 -17.195 1.00 43.81 89 ALA A O 1
ATOM 699 N N . CYS A 1 90 ? -28.639 -3.341 -16.024 1.00 46.41 90 CYS A N 1
ATOM 700 C CA . CYS A 1 90 ? -29.975 -3.455 -15.444 1.00 46.41 90 CYS A CA 1
ATOM 701 C C . CYS A 1 90 ? -30.978 -3.553 -16.606 1.00 46.41 90 CYS A C 1
ATOM 703 O O . CYS A 1 90 ? -30.896 -2.726 -17.522 1.00 46.41 90 CYS A O 1
ATOM 705 N N . PRO A 1 91 ? -31.892 -4.538 -16.620 1.00 56.56 91 PRO A N 1
ATOM 706 C CA . PRO A 1 91 ? -32.938 -4.549 -17.628 1.00 56.56 91 PRO A CA 1
ATOM 707 C C . PRO A 1 91 ? -33.714 -3.225 -17.532 1.00 56.56 91 PRO A C 1
ATOM 709 O O . PRO A 1 91 ? -33.960 -2.750 -16.415 1.00 56.56 91 PRO A O 1
ATOM 712 N N . PRO A 1 92 ? -34.070 -2.591 -18.665 1.00 62.12 92 PRO A N 1
ATOM 713 C CA . PRO A 1 92 ? -34.905 -1.400 -18.624 1.00 62.12 92 PRO A CA 1
ATOM 714 C C . PRO A 1 92 ? -36.222 -1.738 -17.906 1.00 62.12 92 PRO A C 1
ATOM 716 O O . PRO A 1 92 ? -36.721 -2.861 -18.047 1.00 62.12 92 PRO A O 1
ATOM 719 N N . PRO A 1 93 ? -36.789 -0.807 -17.118 1.00 67.69 93 PRO A N 1
ATOM 720 C CA . PRO A 1 93 ? -38.065 -1.043 -16.457 1.00 67.69 93 PRO A CA 1
ATOM 721 C C . PRO A 1 93 ? -39.149 -1.363 -17.503 1.00 67.69 93 PRO A C 1
ATOM 723 O O . PRO A 1 93 ? -39.093 -0.835 -18.619 1.00 67.69 93 PRO A O 1
ATOM 726 N N . PRO A 1 94 ? -40.133 -2.223 -17.175 1.00 76.69 94 PRO A N 1
ATOM 727 C CA . PRO A 1 94 ? -41.214 -2.541 -18.099 1.00 76.69 94 PRO A CA 1
ATOM 728 C C . PRO A 1 94 ? -41.984 -1.266 -18.484 1.00 76.69 94 PRO A C 1
ATOM 730 O O . PRO A 1 94 ? -42.111 -0.355 -17.658 1.00 76.69 94 PRO A O 1
ATOM 733 N N . PRO A 1 95 ? -42.504 -1.178 -19.722 1.00 73.75 95 PRO A N 1
ATOM 734 C CA . PRO A 1 95 ? -43.284 -0.025 -20.150 1.00 73.75 95 PRO A CA 1
ATOM 735 C C . PRO A 1 95 ? -44.517 0.144 -19.256 1.00 73.75 95 PRO A C 1
ATOM 737 O O . PRO A 1 95 ? -45.172 -0.832 -18.886 1.00 73.75 95 PRO A O 1
ATOM 740 N N . ALA A 1 96 ? -44.824 1.395 -18.904 1.00 69.88 96 ALA A N 1
ATOM 741 C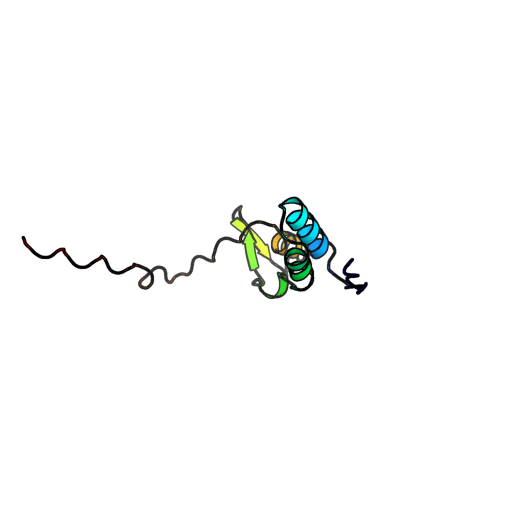 CA . ALA A 1 96 ? -46.005 1.723 -18.114 1.00 69.88 96 ALA A CA 1
ATOM 742 C C . ALA A 1 96 ? -47.289 1.260 -18.835 1.00 69.88 96 ALA A C 1
ATOM 744 O O . ALA A 1 96 ? -47.354 1.343 -20.066 1.00 69.88 96 ALA A O 1
ATOM 745 N N . PRO A 1 97 ? -48.314 0.787 -18.101 1.00 69.56 97 PRO A N 1
ATOM 746 C CA . PRO A 1 97 ? -49.573 0.379 -18.710 1.00 69.56 97 PRO A CA 1
ATOM 747 C C . PRO A 1 97 ? -50.276 1.578 -19.372 1.00 69.56 97 PRO A C 1
ATOM 749 O O . PRO A 1 97 ? -50.173 2.702 -18.865 1.00 69.56 97 PRO A O 1
ATOM 752 N N . PRO A 1 98 ? -50.994 1.362 -20.490 1.00 73.50 98 PRO A N 1
ATOM 753 C CA . PRO A 1 98 ? -51.777 2.416 -21.124 1.00 73.50 98 PRO A CA 1
ATOM 754 C C . PRO A 1 98 ? -52.887 2.904 -20.180 1.00 73.50 98 PRO A C 1
ATOM 756 O O . PRO A 1 98 ? -53.462 2.111 -19.432 1.00 73.50 98 PRO A O 1
ATOM 759 N N . ARG A 1 99 ? -53.143 4.218 -20.205 1.00 65.25 99 ARG A N 1
ATOM 760 C CA . ARG A 1 99 ? -54.249 4.870 -19.485 1.00 65.25 99 ARG A CA 1
ATOM 761 C C . ARG A 1 99 ? -55.599 4.559 -20.113 1.00 65.25 99 ARG A C 1
ATOM 763 O O . ARG A 1 99 ? -55.646 4.479 -21.360 1.00 65.25 99 ARG A O 1
#

pLDDT: mean 70.98, std 16.06, range [35.31, 90.69]

Solvent-accessible surface area (backbone atoms only — not comparable to full-atom values): 6546 Å² total; per-residue (Å²): 140,81,83,79,81,72,90,69,93,67,92,52,55,73,62,34,52,53,43,27,53,56,35,45,77,73,66,42,57,64,77,61,26,57,48,52,43,72,48,69,56,66,76,79,50,67,67,59,49,48,46,87,89,62,48,76,32,34,44,89,83,38,49,64,65,26,52,55,62,54,56,49,94,65,80,64,64,75,74,85,61,98,66,88,66,87,82,84,70,76,77,76,78,80,81,79,80,85,131

Secondary structure (DSSP, 8-state):
-------------HHHHHHHHHHHHTT--HHHHHHHHHS-GGGSS-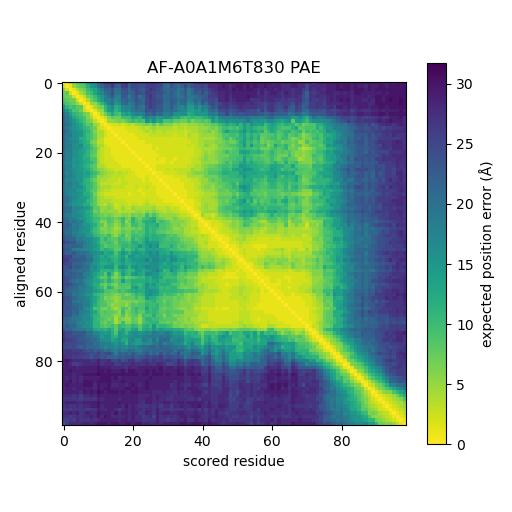SEEE-TT--EEETTT-HHHHHHHHT-SSPPPPP--S--SSS--PPPPPPPPP-